Protein AF-A0A537SLR0-F1 (afdb_monomer_lite)

Foldseek 3Di:
DCVDPVVVVVQQVPQDDPPDGNVVVVVVVVVVCCCCPDPNNVVVVVCVCQVVHHPVVVVVVCVVPPPVVVVVVVVVVVVVVDDPDD

Radius of gyration: 27.81 Å; chains: 1; bounding box: 44×18×85 Å

pLDDT: mean 92.37, std 6.79, range [53.84, 98.0]

Secondary structure (DSSP, 8-state):
-TTSHHHHHHHHHHH-BTTB-HHHHHHHHHHHHHHHTSHHHHHHHHHHHHTT--HHHHHHHHHHTS-HHHHHHHHHHHHTT-----

Sequence (86 aa):
MLDDPELRELFETFWTAGDFAAADRMKLFKLAWDLVGSDHASRATSCEKFFVGPGFAVRNYNFVNAPWDELHAAVEGFMATYGTGE

Structure (mmCIF, N/CA/C/O backbone):
data_AF-A0A537SLR0-F1
#
_entry.id   AF-A0A537SLR0-F1
#
loop_
_atom_site.group_PDB
_atom_site.id
_atom_site.type_symbol
_atom_site.label_atom_id
_atom_site.label_alt_id
_atom_site.label_comp_id
_atom_site.label_asym_id
_atom_site.label_entity_id
_atom_site.label_seq_id
_atom_site.pdbx_PDB_ins_code
_atom_site.Cartn_x
_atom_site.Cartn_y
_atom_site.Cartn_z
_atom_site.occupancy
_atom_site.B_iso_or_equiv
_atom_site.auth_seq_id
_atom_site.auth_comp_id
_atom_site.auth_asym_id
_atom_site.auth_atom_id
_atom_site.pdbx_PDB_model_num
ATOM 1 N N . MET A 1 1 ? 13.390 5.629 -28.915 1.00 76.56 1 MET A N 1
ATOM 2 C CA . MET A 1 1 ? 14.539 5.243 -28.065 1.00 76.56 1 MET A CA 1
ATOM 3 C C . MET A 1 1 ? 15.089 3.909 -28.514 1.00 76.56 1 MET A C 1
ATOM 5 O O . MET A 1 1 ? 16.172 3.906 -29.062 1.00 76.56 1 MET A O 1
ATOM 9 N N . LEU A 1 2 ? 14.350 2.805 -28.361 1.00 83.06 2 LEU A N 1
ATOM 10 C CA . LEU A 1 2 ? 14.827 1.527 -28.883 1.00 83.06 2 LEU A CA 1
ATOM 11 C C . LEU A 1 2 ? 14.817 1.491 -30.410 1.00 83.06 2 LEU A C 1
ATOM 13 O O . LEU A 1 2 ? 15.684 0.847 -30.958 1.00 83.06 2 LEU A O 1
ATOM 17 N N . ASP A 1 3 ? 13.918 2.177 -31.113 1.00 91.50 3 ASP A N 1
ATOM 18 C CA . ASP A 1 3 ? 13.882 2.158 -32.591 1.00 91.50 3 ASP A CA 1
ATOM 19 C C . ASP A 1 3 ? 14.980 2.997 -33.268 1.00 91.50 3 ASP A C 1
ATOM 21 O O . ASP A 1 3 ? 15.200 2.869 -34.469 1.00 91.50 3 ASP A O 1
ATOM 25 N N . ASP A 1 4 ? 15.679 3.830 -32.495 1.00 95.69 4 ASP A N 1
ATOM 26 C CA . ASP A 1 4 ? 16.799 4.651 -32.954 1.00 95.69 4 ASP A CA 1
ATOM 27 C C . ASP A 1 4 ? 18.115 3.898 -32.673 1.00 95.69 4 ASP A C 1
ATOM 29 O O . ASP A 1 4 ? 18.370 3.568 -31.509 1.00 95.69 4 ASP A O 1
ATOM 33 N N . PRO A 1 5 ? 18.937 3.591 -33.696 1.00 93.56 5 PRO A N 1
ATOM 34 C CA . PRO A 1 5 ? 20.164 2.817 -33.523 1.00 93.56 5 PRO A CA 1
ATOM 35 C C . PRO A 1 5 ? 21.168 3.443 -32.548 1.00 93.56 5 PRO A C 1
ATOM 37 O O . PRO A 1 5 ? 21.739 2.716 -31.736 1.00 93.56 5 PRO A O 1
ATOM 40 N N . GLU A 1 6 ? 21.356 4.766 -32.589 1.00 94.44 6 GLU A N 1
ATOM 41 C CA . GLU A 1 6 ? 22.345 5.458 -31.752 1.00 94.44 6 GLU A CA 1
ATOM 42 C C . GLU A 1 6 ? 21.891 5.475 -30.288 1.00 94.44 6 GLU A C 1
ATOM 44 O O . GLU A 1 6 ? 22.652 5.163 -29.369 1.00 94.44 6 GLU A O 1
ATOM 49 N N . LEU A 1 7 ? 20.606 5.760 -30.054 1.00 93.88 7 LEU A N 1
ATOM 50 C CA . LEU A 1 7 ? 20.038 5.734 -28.705 1.00 93.88 7 LEU A CA 1
ATOM 51 C C . LEU A 1 7 ? 19.961 4.317 -28.130 1.00 93.88 7 LEU A C 1
ATOM 53 O O . LEU A 1 7 ? 20.086 4.151 -26.915 1.00 93.88 7 LEU A O 1
ATOM 57 N N . ARG A 1 8 ? 19.757 3.297 -28.972 1.00 92.81 8 ARG A N 1
ATOM 58 C CA . ARG A 1 8 ? 19.757 1.892 -28.549 1.00 92.81 8 ARG A CA 1
ATOM 59 C C . ARG A 1 8 ? 21.132 1.472 -28.037 1.00 92.81 8 ARG A C 1
ATOM 61 O O . ARG A 1 8 ? 21.201 0.846 -26.984 1.00 92.81 8 ARG A O 1
ATOM 68 N N . GLU A 1 9 ? 22.206 1.827 -28.737 1.00 92.94 9 GLU A N 1
ATOM 69 C CA . GLU A 1 9 ? 23.573 1.498 -28.313 1.00 92.94 9 GLU A CA 1
ATOM 70 C C . GLU A 1 9 ? 23.932 2.170 -26.979 1.00 92.94 9 GLU A C 1
ATOM 72 O O . GLU A 1 9 ? 24.411 1.511 -26.051 1.00 92.94 9 GLU A O 1
ATOM 77 N N . LEU A 1 10 ? 23.621 3.464 -26.847 1.00 94.00 10 LEU A N 1
ATOM 78 C CA . LEU A 1 10 ? 23.780 4.207 -25.593 1.00 94.00 10 LEU A CA 1
ATOM 79 C C . LEU A 1 10 ? 22.993 3.555 -24.450 1.00 94.00 10 LEU A C 1
ATOM 81 O O . LEU A 1 10 ? 23.500 3.403 -23.338 1.00 94.00 10 LEU A O 1
ATOM 85 N N . PHE A 1 11 ? 21.755 3.147 -24.719 1.00 93.25 11 PHE A N 1
ATOM 86 C CA . PHE A 1 11 ? 20.897 2.505 -23.735 1.00 93.25 11 PHE A CA 1
ATOM 87 C C . PHE A 1 11 ? 21.439 1.151 -23.270 1.00 93.25 11 PHE A C 1
ATOM 89 O O . PHE A 1 11 ? 21.550 0.932 -22.066 1.00 93.25 11 PHE A O 1
ATOM 96 N N . GLU A 1 12 ? 21.818 0.264 -24.189 1.00 91.50 12 GLU A N 1
ATOM 97 C CA . GLU A 1 12 ? 22.401 -1.035 -23.830 1.00 91.50 12 GLU A CA 1
ATOM 98 C C . GLU A 1 12 ? 23.711 -0.865 -23.042 1.00 91.50 12 GLU A C 1
ATOM 100 O O . GLU A 1 12 ? 23.959 -1.576 -22.068 1.00 91.50 12 GLU A O 1
ATOM 105 N N . THR A 1 13 ? 24.518 0.140 -23.388 1.00 91.44 13 THR A N 1
ATOM 106 C CA . THR A 1 13 ? 25.796 0.400 -22.711 1.00 91.44 13 THR A CA 1
ATOM 107 C C . THR A 1 13 ? 25.607 0.906 -21.281 1.00 91.44 13 THR A C 1
ATOM 109 O O . THR A 1 13 ? 26.265 0.423 -20.363 1.00 91.44 13 THR A O 1
ATOM 112 N N . PHE A 1 14 ? 24.719 1.880 -21.065 1.00 92.62 14 PHE A N 1
ATOM 113 C CA . PHE A 1 14 ? 24.616 2.577 -19.776 1.00 92.62 14 PHE A CA 1
ATOM 114 C C . PHE A 1 14 ? 23.509 2.058 -18.855 1.00 92.62 14 PHE A C 1
ATOM 116 O O . PHE A 1 14 ? 23.518 2.358 -17.660 1.00 92.62 14 PHE A O 1
ATOM 123 N N . TRP A 1 15 ? 22.544 1.300 -19.379 1.00 91.00 15 TRP A N 1
ATOM 124 C CA . TRP A 1 15 ? 21.393 0.819 -18.612 1.00 91.00 15 TRP A CA 1
ATOM 125 C C . TRP A 1 15 ? 21.464 -0.671 -18.249 1.00 91.00 15 TRP A C 1
ATOM 127 O O . TRP A 1 15 ? 20.614 -1.162 -17.503 1.00 91.00 15 TRP A O 1
ATOM 137 N N . THR A 1 16 ? 22.486 -1.404 -18.688 1.00 88.19 16 THR A N 1
ATOM 138 C CA . THR A 1 16 ? 22.770 -2.762 -18.193 1.00 88.19 16 THR A CA 1
ATOM 139 C C . THR A 1 16 ? 23.060 -2.767 -16.686 1.00 88.19 16 THR A C 1
ATOM 141 O O . THR A 1 16 ? 23.428 -1.752 -16.088 1.00 88.19 16 THR A O 1
ATOM 144 N N . ALA A 1 1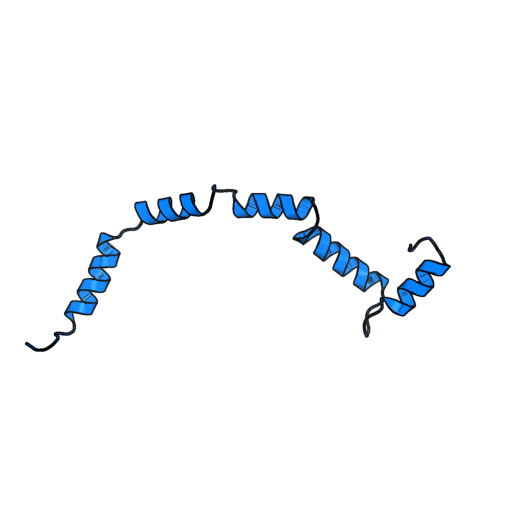7 ? 22.827 -3.903 -16.026 1.00 83.50 17 ALA A N 1
ATOM 145 C CA . ALA A 1 17 ? 23.156 -4.080 -14.611 1.00 83.50 17 ALA A CA 1
ATOM 146 C C . ALA A 1 17 ? 23.611 -5.515 -14.342 1.00 83.50 17 ALA A C 1
ATOM 148 O O . ALA A 1 17 ? 22.788 -6.430 -14.316 1.00 83.50 17 ALA A O 1
ATOM 149 N N . GLY A 1 18 ? 24.914 -5.694 -14.105 1.00 84.50 18 GLY A N 1
ATOM 150 C CA . GLY A 1 18 ? 25.505 -7.016 -13.895 1.00 84.50 18 GLY A CA 1
ATOM 151 C C . GLY A 1 18 ? 25.212 -7.938 -15.077 1.00 84.50 18 GLY A C 1
ATOM 152 O O . GLY A 1 18 ? 25.458 -7.568 -16.221 1.00 84.50 18 GLY A O 1
ATOM 153 N N . ASP A 1 19 ? 24.626 -9.098 -14.788 1.00 85.94 19 ASP A N 1
ATOM 154 C CA . ASP A 1 19 ? 24.316 -10.128 -15.787 1.00 85.94 19 ASP A CA 1
ATOM 155 C C . ASP A 1 19 ? 23.025 -9.859 -16.589 1.00 85.94 19 ASP A C 1
ATOM 157 O O . ASP A 1 19 ? 22.671 -10.639 -17.473 1.00 85.94 19 ASP A O 1
ATOM 161 N N . PHE A 1 20 ? 22.291 -8.778 -16.298 1.00 87.06 20 PHE A N 1
ATOM 162 C CA . PHE A 1 20 ? 21.031 -8.466 -16.976 1.00 87.06 20 PHE A CA 1
ATOM 163 C C . PHE A 1 20 ? 21.227 -7.512 -18.159 1.00 87.06 20 PHE A C 1
ATOM 165 O O . PHE A 1 20 ? 21.741 -6.398 -18.001 1.00 87.06 20 PHE A O 1
ATOM 172 N N . ALA A 1 21 ? 20.706 -7.914 -19.324 1.00 90.00 21 ALA A N 1
ATOM 173 C CA . ALA A 1 21 ? 20.567 -7.047 -20.493 1.00 90.00 21 ALA A CA 1
ATOM 174 C C . ALA A 1 21 ? 19.715 -5.806 -20.162 1.00 90.00 21 ALA A C 1
ATOM 176 O O . ALA A 1 21 ? 18.742 -5.893 -19.399 1.00 90.00 21 ALA A O 1
ATOM 177 N N . ALA A 1 22 ? 20.039 -4.648 -20.752 1.00 92.12 22 ALA A N 1
ATOM 178 C CA . ALA A 1 22 ? 19.341 -3.397 -20.449 1.00 92.12 22 ALA A CA 1
ATOM 179 C C . ALA A 1 22 ? 17.846 -3.485 -20.777 1.00 92.12 22 ALA A C 1
ATOM 181 O O . ALA A 1 22 ? 17.009 -2.994 -20.014 1.00 92.12 22 ALA A O 1
ATOM 182 N N . ALA A 1 23 ? 17.506 -4.151 -21.883 1.00 90.69 23 ALA A N 1
ATOM 183 C CA . ALA A 1 23 ? 16.127 -4.363 -22.301 1.00 90.69 23 ALA A CA 1
ATOM 184 C C . ALA A 1 23 ? 15.307 -5.146 -21.261 1.00 90.69 23 ALA A C 1
ATOM 186 O O . ALA A 1 23 ? 14.182 -4.756 -20.943 1.00 90.69 23 ALA A O 1
ATOM 187 N N . ASP A 1 24 ? 15.857 -6.220 -20.692 1.00 92.31 24 ASP A N 1
ATOM 188 C CA . ASP A 1 24 ? 15.141 -7.035 -19.704 1.00 92.31 24 ASP A CA 1
ATOM 189 C C . ASP A 1 24 ? 15.019 -6.316 -18.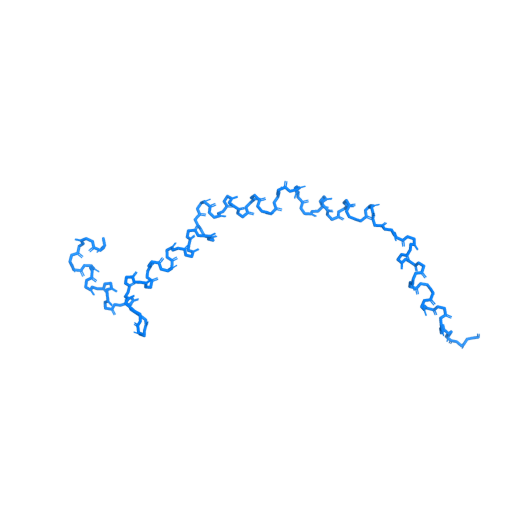363 1.00 92.31 24 ASP A C 1
ATOM 191 O O . ASP A 1 24 ? 13.948 -6.325 -17.747 1.00 92.31 24 ASP A O 1
ATOM 195 N N . ARG A 1 25 ? 16.060 -5.572 -17.970 1.00 92.69 25 ARG A N 1
ATOM 196 C CA . ARG A 1 25 ? 15.984 -4.650 -16.835 1.00 92.69 25 ARG A CA 1
ATOM 197 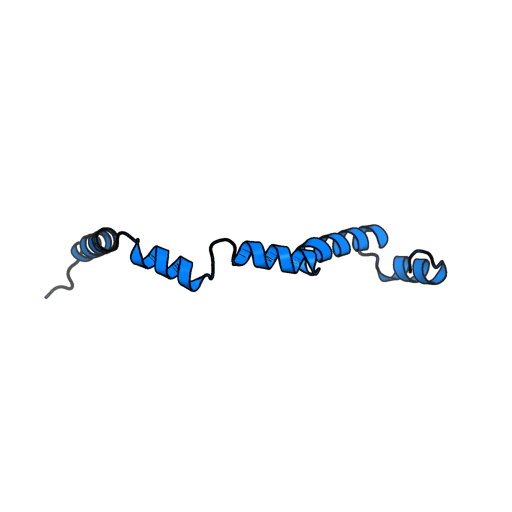C C . ARG A 1 25 ? 14.861 -3.631 -17.040 1.00 92.69 25 ARG A C 1
ATOM 199 O O . ARG A 1 25 ? 14.025 -3.449 -16.160 1.00 92.69 25 ARG A O 1
ATOM 206 N N . MET A 1 26 ? 14.793 -2.980 -18.198 1.00 93.69 26 MET A N 1
ATOM 207 C CA . MET A 1 26 ? 13.752 -1.991 -18.488 1.00 93.69 26 MET A CA 1
ATOM 208 C C . MET A 1 26 ? 12.349 -2.592 -18.491 1.00 93.69 26 MET A C 1
ATOM 210 O O . MET A 1 26 ? 11.450 -1.970 -17.929 1.00 93.69 26 MET A O 1
ATOM 214 N N . LYS A 1 27 ? 12.146 -3.790 -19.053 1.00 93.50 27 LYS A N 1
ATOM 215 C CA . LYS A 1 27 ? 10.849 -4.485 -18.978 1.00 93.50 27 LYS A CA 1
ATOM 216 C C . LYS A 1 27 ? 10.408 -4.681 -17.527 1.00 93.50 27 LYS A C 1
ATOM 218 O O . LYS A 1 27 ? 9.260 -4.385 -17.203 1.00 93.50 27 LYS A O 1
ATOM 223 N N . LEU A 1 28 ? 11.318 -5.117 -16.652 1.00 94.12 28 LEU A N 1
ATOM 224 C CA . LEU A 1 28 ? 11.025 -5.309 -15.231 1.00 94.12 28 LEU A CA 1
ATOM 225 C C . LEU A 1 28 ? 10.637 -3.994 -14.545 1.00 94.12 28 LEU A C 1
ATOM 227 O O . LEU A 1 28 ? 9.606 -3.929 -13.878 1.00 94.12 28 LEU A O 1
ATOM 231 N N . PHE A 1 29 ? 11.426 -2.932 -14.729 1.00 94.50 29 PHE A N 1
ATOM 232 C CA . PHE A 1 29 ? 11.124 -1.631 -14.123 1.00 94.50 29 PHE A CA 1
ATOM 233 C C . PHE A 1 29 ? 9.836 -1.018 -14.675 1.00 94.50 29 PHE A C 1
ATOM 235 O O . PHE A 1 29 ? 9.076 -0.418 -13.918 1.00 94.50 29 PHE A O 1
ATOM 242 N N . LYS A 1 30 ? 9.551 -1.203 -15.968 1.00 94.88 30 LYS A N 1
ATOM 243 C CA . LYS A 1 30 ? 8.300 -0.754 -16.584 1.00 94.88 30 LYS A CA 1
ATOM 244 C C . LYS A 1 30 ? 7.099 -1.489 -15.990 1.00 94.88 30 LYS A C 1
ATOM 246 O O . LYS A 1 30 ? 6.123 -0.834 -15.644 1.00 94.88 30 LYS A O 1
ATOM 251 N N . LEU A 1 31 ? 7.192 -2.809 -15.810 1.00 95.50 31 LEU A N 1
ATOM 252 C CA . LEU A 1 31 ? 6.151 -3.604 -15.155 1.00 95.50 31 LEU A CA 1
ATOM 253 C C . LEU A 1 31 ? 5.926 -3.154 -13.707 1.00 95.50 31 LEU A C 1
ATOM 255 O O . LEU A 1 31 ? 4.787 -2.939 -13.301 1.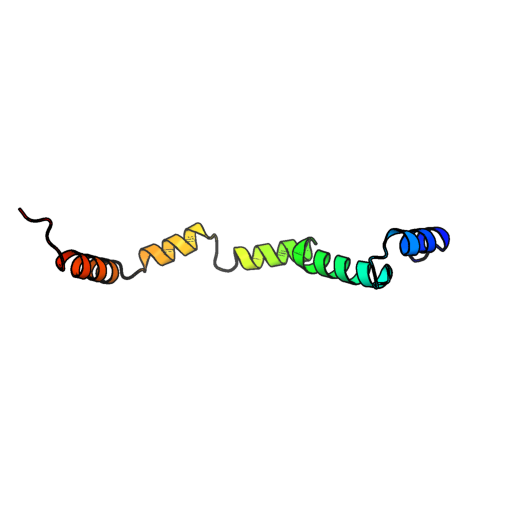00 95.50 31 LEU A O 1
ATOM 259 N N . ALA A 1 32 ? 7.005 -2.978 -12.940 1.00 96.50 32 ALA A N 1
ATOM 260 C CA . ALA A 1 32 ? 6.915 -2.490 -11.569 1.00 96.50 32 ALA A CA 1
ATOM 261 C C . ALA A 1 32 ? 6.240 -1.111 -11.520 1.00 96.50 32 ALA A C 1
ATOM 263 O O . ALA A 1 32 ? 5.325 -0.903 -10.727 1.00 96.50 32 ALA A O 1
ATOM 264 N N . TRP A 1 33 ? 6.629 -0.194 -12.410 1.00 96.38 33 TRP A N 1
ATOM 265 C CA . TRP A 1 33 ? 6.005 1.122 -12.519 1.00 96.38 33 TRP A CA 1
ATOM 266 C C . TRP A 1 33 ? 4.522 1.038 -12.881 1.00 96.38 33 TRP A C 1
ATOM 268 O O . TRP A 1 33 ? 3.701 1.728 -12.279 1.00 96.38 33 TRP A O 1
ATOM 278 N N . ASP A 1 34 ? 4.157 0.165 -13.815 1.00 95.94 34 ASP A N 1
ATOM 279 C CA . ASP A 1 34 ? 2.763 -0.006 -14.212 1.00 95.94 34 ASP A CA 1
ATOM 280 C C . ASP A 1 34 ? 1.906 -0.577 -13.069 1.00 95.94 34 ASP A C 1
ATOM 282 O O . ASP A 1 34 ? 0.726 -0.236 -12.993 1.00 95.94 34 ASP A O 1
ATOM 286 N N . LEU A 1 35 ? 2.506 -1.328 -12.135 1.00 93.38 35 LEU A N 1
ATOM 287 C CA . LEU A 1 35 ? 1.851 -1.853 -10.933 1.00 93.38 35 LEU A CA 1
ATOM 288 C C . LEU A 1 35 ? 1.724 -0.837 -9.786 1.00 93.38 35 LEU A C 1
ATOM 290 O O . LEU A 1 35 ? 0.733 -0.900 -9.063 1.00 93.38 35 LEU A O 1
ATOM 294 N N . VAL A 1 36 ? 2.691 0.074 -9.593 1.00 94.06 36 VAL A N 1
ATOM 295 C CA . VAL A 1 36 ? 2.720 0.951 -8.394 1.00 94.06 36 VAL A CA 1
ATOM 296 C C . VAL A 1 36 ? 2.655 2.455 -8.662 1.00 94.06 36 VAL A C 1
ATOM 298 O O . VAL A 1 36 ? 2.203 3.200 -7.797 1.00 94.06 36 VAL A O 1
ATOM 301 N N . GLY A 1 37 ? 3.120 2.921 -9.821 1.00 90.38 37 GLY A N 1
ATOM 302 C CA . GLY A 1 37 ? 3.339 4.348 -10.096 1.00 90.38 37 GLY A CA 1
ATOM 303 C C . GLY A 1 37 ? 2.530 4.919 -11.258 1.00 90.38 37 GLY A C 1
ATOM 304 O O . GLY A 1 37 ? 2.412 6.135 -11.379 1.00 90.38 37 GLY A O 1
ATOM 305 N N . SER A 1 38 ? 1.962 4.069 -12.111 1.00 94.56 38 SER A N 1
ATOM 306 C CA . SER A 1 38 ? 1.105 4.508 -13.213 1.00 94.56 38 SER A CA 1
ATOM 307 C C . SER A 1 38 ? -0.247 5.048 -12.729 1.00 94.56 38 SER A C 1
ATOM 309 O O . SER A 1 38 ? -0.699 4.761 -11.619 1.00 94.56 38 SER A O 1
ATOM 311 N N . ASP A 1 39 ? -0.964 5.760 -13.599 1.00 93.50 39 ASP A N 1
ATOM 312 C CA . ASP A 1 39 ? -2.349 6.171 -13.323 1.00 93.50 39 ASP A CA 1
ATOM 313 C C . ASP A 1 39 ? -3.257 4.967 -13.026 1.00 93.50 39 ASP A C 1
ATOM 315 O O . ASP A 1 39 ? -4.154 5.032 -12.181 1.00 93.50 39 ASP A O 1
ATOM 319 N N . HIS A 1 40 ? -2.992 3.832 -13.682 1.00 91.25 40 HIS A N 1
ATOM 320 C CA . HIS A 1 40 ? -3.704 2.583 -13.432 1.00 91.25 40 HIS A CA 1
ATOM 321 C C . HIS A 1 40 ? -3.436 2.056 -12.016 1.00 91.25 40 HIS A C 1
ATOM 323 O O . HIS A 1 40 ? -4.378 1.709 -11.300 1.00 91.25 40 HIS A O 1
ATOM 329 N N . ALA A 1 41 ? -2.171 2.056 -11.596 1.00 94.50 41 ALA A N 1
ATOM 330 C CA . ALA A 1 41 ? -1.752 1.676 -10.252 1.00 94.50 41 ALA A CA 1
ATOM 331 C C . ALA A 1 41 ? -2.330 2.596 -9.172 1.00 94.50 41 ALA A C 1
ATOM 333 O O . ALA A 1 41 ? -2.808 2.131 -8.137 1.00 94.50 41 ALA A O 1
ATOM 334 N N . SER A 1 42 ? -2.337 3.906 -9.423 1.00 92.50 42 SER A N 1
ATOM 335 C CA . SER A 1 42 ? -2.906 4.907 -8.519 1.00 92.50 42 SER A CA 1
ATOM 336 C C . SER A 1 42 ? -4.409 4.688 -8.311 1.00 92.50 42 SER A C 1
ATOM 338 O O . SER A 1 42 ? -4.906 4.704 -7.176 1.00 92.50 42 SER A O 1
ATOM 340 N N . ARG A 1 43 ? -5.141 4.377 -9.393 1.00 92.44 43 ARG A N 1
ATOM 341 C CA . ARG A 1 43 ? -6.557 3.996 -9.316 1.00 92.44 43 ARG A CA 1
ATOM 342 C C . ARG A 1 43 ? -6.748 2.707 -8.517 1.00 92.44 43 ARG A C 1
ATOM 344 O O . ARG A 1 43 ? -7.598 2.680 -7.632 1.00 92.44 43 ARG A O 1
ATOM 351 N N . ALA A 1 44 ? -5.967 1.663 -8.804 1.00 94.12 44 ALA A N 1
ATOM 352 C CA . ALA A 1 44 ? -6.037 0.390 -8.084 1.00 94.12 44 ALA A CA 1
ATOM 353 C C . ALA A 1 44 ? -5.758 0.573 -6.581 1.00 94.12 44 ALA A C 1
ATOM 355 O O . ALA A 1 44 ? -6.551 0.136 -5.752 1.00 94.12 44 ALA A O 1
ATOM 356 N N . THR A 1 45 ? -4.722 1.339 -6.233 1.00 94.19 45 THR A N 1
ATOM 357 C CA . THR A 1 45 ? -4.367 1.682 -4.847 1.00 94.19 45 THR A CA 1
ATOM 358 C C . THR A 1 45 ? -5.498 2.427 -4.140 1.00 94.19 45 THR A C 1
ATOM 360 O O . THR A 1 45 ? -5.789 2.171 -2.973 1.00 94.19 45 THR A O 1
ATOM 363 N N . SER A 1 46 ? -6.153 3.365 -4.830 1.00 91.75 46 SER A N 1
ATOM 364 C CA . SER A 1 46 ? -7.290 4.104 -4.271 1.00 91.75 46 SER A CA 1
ATOM 365 C C . SER A 1 46 ? -8.484 3.186 -4.016 1.00 91.75 46 SER A C 1
ATOM 367 O O . SER A 1 46 ? -9.112 3.284 -2.962 1.00 91.75 46 SER A O 1
ATOM 369 N N . CYS A 1 47 ? -8.765 2.260 -4.940 1.00 93.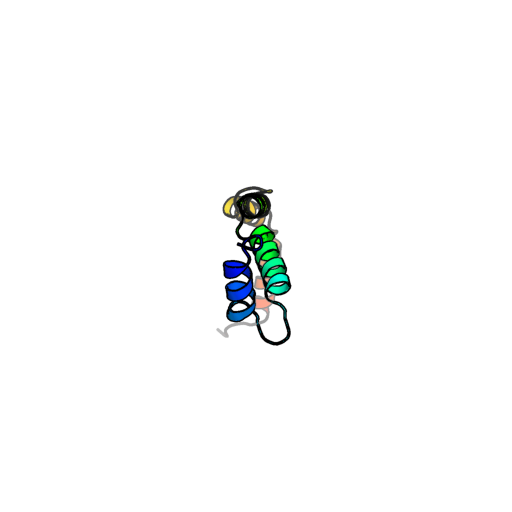44 47 CYS A N 1
ATOM 370 C CA . CYS A 1 47 ? -9.770 1.224 -4.732 1.00 93.44 47 CYS A CA 1
ATOM 371 C C . CYS A 1 47 ? -9.420 0.367 -3.511 1.00 93.44 47 CYS A C 1
ATOM 373 O O . CYS A 1 47 ? -10.245 0.262 -2.617 1.00 93.44 47 CYS A O 1
ATOM 375 N N . GLU A 1 48 ? -8.203 -0.170 -3.413 1.00 92.94 48 GLU A N 1
ATOM 376 C CA . GLU A 1 48 ? -7.781 -0.997 -2.272 1.00 92.94 48 GLU A CA 1
ATOM 377 C C . GLU A 1 48 ? -7.877 -0.258 -0.932 1.00 92.94 48 GLU A C 1
ATOM 379 O O . GLU A 1 48 ? -8.362 -0.813 0.053 1.00 92.94 48 GLU A O 1
ATOM 384 N N . LYS A 1 49 ? -7.465 1.014 -0.884 1.00 92.31 49 LYS A N 1
ATOM 385 C CA . LYS A 1 49 ? -7.486 1.808 0.355 1.00 92.31 49 LYS A CA 1
ATOM 386 C C . LYS A 1 49 ? -8.887 2.146 0.841 1.00 92.31 49 LYS A C 1
ATOM 388 O O . LYS A 1 49 ? -9.084 2.274 2.048 1.00 92.31 49 LYS A O 1
ATOM 393 N N . PHE A 1 50 ? -9.826 2.352 -0.077 1.00 92.62 50 PHE A N 1
ATOM 394 C CA . PHE A 1 50 ? -11.123 2.947 0.243 1.00 92.62 50 PHE A CA 1
ATOM 395 C C . PHE A 1 50 ? -12.314 2.087 -0.172 1.00 92.62 50 PHE A C 1
ATOM 397 O O . PHE A 1 50 ? -13.443 2.567 -0.112 1.00 92.62 50 PHE A O 1
ATOM 404 N N . PHE A 1 51 ? -12.099 0.821 -0.545 1.00 92.25 51 PHE A N 1
ATOM 405 C CA . PHE A 1 51 ? -13.165 -0.071 -1.011 1.00 92.25 51 PHE A CA 1
ATOM 406 C C . PHE A 1 51 ? -14.326 -0.178 -0.014 1.00 92.25 51 PHE A C 1
ATOM 408 O O . PHE A 1 51 ? -15.489 -0.100 -0.394 1.00 92.25 51 PHE A O 1
ATOM 415 N N . VAL A 1 52 ? -13.998 -0.308 1.273 1.00 92.81 52 VAL A N 1
ATOM 416 C CA . VAL A 1 52 ? -14.968 -0.413 2.381 1.00 92.81 52 VAL A CA 1
ATOM 417 C C . VAL A 1 52 ? -15.253 0.963 3.015 1.00 92.81 52 VAL A C 1
ATOM 419 O O . VAL A 1 52 ? -16.026 1.085 3.959 1.00 92.81 52 VAL A O 1
ATOM 422 N N . GLY A 1 53 ? -14.649 2.029 2.484 1.00 93.44 53 GLY A N 1
ATOM 423 C CA . GLY A 1 53 ? -14.754 3.395 2.988 1.00 93.44 53 GLY A CA 1
ATOM 424 C C . GLY A 1 53 ? -13.465 3.915 3.635 1.00 93.44 53 GLY A C 1
ATOM 425 O O . GLY A 1 53 ? -12.427 3.249 3.626 1.00 93.44 53 GLY A O 1
ATOM 426 N N . PRO A 1 54 ? -13.496 5.143 4.179 1.00 95.44 54 PRO A N 1
ATOM 427 C CA . PRO A 1 54 ? -12.322 5.760 4.776 1.00 95.44 54 PRO A CA 1
ATOM 428 C C . PRO A 1 54 ? -11.895 5.037 6.059 1.00 95.44 54 PRO A C 1
ATOM 430 O O . PRO A 1 54 ? -12.722 4.666 6.893 1.00 95.44 54 PRO A O 1
ATOM 433 N N . GLY A 1 55 ? -10.581 4.898 6.263 1.00 94.94 55 GLY A N 1
ATOM 434 C CA . GLY A 1 55 ? -10.025 4.102 7.363 1.00 94.94 55 GLY A CA 1
ATOM 435 C C . GLY A 1 55 ? -10.469 4.532 8.766 1.00 94.94 55 GLY A C 1
ATOM 436 O O . GLY A 1 55 ? -10.599 3.683 9.644 1.00 94.94 55 GLY A O 1
ATOM 437 N N . PHE A 1 56 ? -10.756 5.819 8.994 1.00 95.50 56 PHE A N 1
ATOM 438 C CA . PHE A 1 56 ? -11.281 6.279 10.287 1.00 95.50 56 PHE A CA 1
ATOM 439 C C . PHE A 1 56 ? -12.697 5.751 10.561 1.00 95.50 56 PHE A C 1
ATOM 441 O O . PHE A 1 56 ? -12.998 5.391 11.695 1.00 95.50 56 PHE A O 1
ATOM 448 N N . ALA A 1 57 ? -13.546 5.646 9.533 1.00 96.62 57 ALA A N 1
ATOM 449 C CA . ALA A 1 57 ? -14.906 5.139 9.677 1.00 96.62 57 ALA A CA 1
ATOM 450 C C . ALA A 1 57 ? -14.895 3.630 9.942 1.00 96.62 57 ALA A C 1
ATOM 452 O O . ALA A 1 57 ? -15.574 3.169 10.855 1.00 96.62 57 ALA A O 1
ATOM 453 N N . VAL A 1 58 ? -14.057 2.879 9.218 1.00 96.38 58 VAL A N 1
ATOM 454 C CA . VAL A 1 58 ? -13.881 1.432 9.430 1.00 96.38 58 VAL A CA 1
ATOM 455 C C . VAL A 1 58 ? -13.334 1.142 10.833 1.00 96.38 58 VAL A C 1
ATOM 457 O O . VAL A 1 58 ? -13.837 0.265 11.529 1.00 96.38 58 VAL A O 1
ATOM 460 N N . ARG A 1 59 ? -12.344 1.913 11.303 1.00 96.38 59 ARG A N 1
ATOM 461 C CA . ARG A 1 59 ? -11.814 1.772 12.671 1.00 96.38 59 ARG A CA 1
ATOM 462 C C . ARG A 1 59 ? -12.855 2.101 13.734 1.00 96.38 59 ARG A C 1
ATOM 464 O O . ARG A 1 59 ? -12.947 1.373 14.715 1.00 96.38 59 ARG A O 1
ATOM 471 N N . ASN A 1 60 ? -13.642 3.158 13.538 1.00 97.50 60 ASN A N 1
ATOM 472 C CA . ASN A 1 60 ? -14.723 3.495 14.459 1.00 97.50 60 ASN A CA 1
ATOM 473 C C . ASN A 1 60 ? -15.804 2.409 14.479 1.00 97.50 60 ASN A C 1
ATOM 475 O O . ASN A 1 60 ? -16.285 2.052 15.545 1.00 97.50 60 ASN A O 1
ATOM 479 N N . TYR A 1 61 ? -16.150 1.841 13.321 1.00 97.12 61 TYR A N 1
ATOM 480 C CA . TYR A 1 61 ? -17.069 0.709 13.247 1.00 97.12 61 TYR A CA 1
ATOM 481 C C . TYR A 1 61 ? -16.550 -0.483 14.063 1.00 97.12 61 TYR A C 1
ATOM 483 O O . TYR A 1 61 ? -17.293 -1.031 14.873 1.00 97.12 61 TYR A O 1
ATOM 491 N N . ASN A 1 62 ? -15.268 -0.832 13.923 1.00 96.44 62 ASN A N 1
ATOM 492 C CA . ASN A 1 62 ? -14.654 -1.890 14.728 1.00 96.44 62 ASN A CA 1
ATOM 493 C C . ASN A 1 62 ? -14.659 -1.552 16.222 1.00 96.44 62 ASN A C 1
ATOM 495 O O . ASN A 1 62 ? -14.926 -2.428 17.031 1.00 96.44 62 ASN A O 1
ATOM 499 N N . PHE A 1 63 ? -14.390 -0.296 16.586 1.00 97.12 63 PHE A N 1
ATOM 500 C CA . PHE A 1 63 ? -14.441 0.158 17.974 1.00 97.12 63 PHE A CA 1
ATOM 501 C C . PHE A 1 63 ? -15.852 0.012 18.553 1.00 97.12 63 PHE A C 1
ATOM 503 O O . PHE A 1 63 ? -16.013 -0.575 19.610 1.00 97.12 63 PHE A O 1
ATOM 510 N N . VAL A 1 64 ? -16.886 0.486 17.858 1.00 97.56 64 VAL A N 1
ATOM 511 C CA . VAL A 1 64 ? -18.275 0.423 18.347 1.00 97.56 64 VAL A CA 1
ATOM 512 C C . VAL A 1 64 ? -18.770 -1.018 18.504 1.00 97.56 64 VAL A C 1
ATOM 514 O O . VAL A 1 64 ? -19.557 -1.289 19.403 1.00 97.56 64 VAL A O 1
ATOM 517 N N . ASN A 1 65 ? -18.313 -1.936 17.650 1.00 97.44 65 ASN A N 1
ATOM 518 C CA . ASN A 1 65 ? -18.750 -3.335 17.662 1.00 97.44 65 ASN A CA 1
ATOM 519 C C . ASN A 1 65 ? -17.780 -4.281 18.390 1.00 97.44 65 ASN A C 1
ATOM 521 O O . ASN A 1 65 ? -18.000 -5.491 18.385 1.00 97.44 65 ASN A O 1
ATOM 525 N N . ALA A 1 66 ? -16.698 -3.771 18.982 1.00 97.81 66 ALA A N 1
ATOM 526 C CA . ALA A 1 66 ? -15.795 -4.607 19.760 1.00 97.81 66 ALA A CA 1
ATOM 527 C C . ALA A 1 66 ? -16.477 -5.042 21.072 1.00 97.81 66 ALA A C 1
ATOM 529 O O . ALA A 1 66 ? -17.155 -4.224 21.702 1.00 97.81 66 ALA A O 1
ATOM 530 N N . PRO A 1 67 ? -16.289 -6.298 21.517 1.00 97.50 67 PRO A N 1
ATOM 531 C CA . PRO A 1 67 ? -16.830 -6.792 22.782 1.00 97.50 67 PRO A CA 1
ATOM 532 C C . PRO A 1 67 ? -16.001 -6.249 23.957 1.00 97.50 67 PRO A C 1
ATOM 534 O O . PRO A 1 67 ? -15.231 -6.971 24.589 1.00 97.50 67 PRO A O 1
ATOM 537 N N . TRP A 1 68 ? -16.111 -4.942 24.216 1.00 97.81 68 TRP A N 1
ATOM 538 C CA . TRP A 1 68 ? -15.297 -4.249 25.217 1.00 97.81 68 TRP A CA 1
ATOM 539 C C . TRP A 1 68 ? -15.444 -4.848 26.606 1.00 97.81 68 TRP A C 1
ATOM 541 O O . TRP A 1 68 ? -14.435 -5.016 27.280 1.00 97.81 68 TRP A O 1
ATOM 551 N N . ASP A 1 69 ? -16.656 -5.229 27.002 1.00 98.00 69 ASP A N 1
ATOM 552 C CA . ASP A 1 69 ? -16.911 -5.816 28.319 1.00 98.00 69 ASP A CA 1
ATOM 553 C C . ASP A 1 69 ? -16.097 -7.104 28.534 1.00 98.00 69 ASP A C 1
ATOM 555 O O . ASP A 1 69 ? -15.481 -7.280 29.583 1.00 98.00 69 ASP A O 1
ATOM 559 N N . GLU A 1 70 ? -16.007 -7.975 27.523 1.00 97.88 70 GLU A N 1
ATOM 560 C CA . GLU A 1 70 ? -15.208 -9.208 27.592 1.00 97.88 70 GLU A CA 1
ATOM 561 C C . GLU A 1 70 ? -13.702 -8.914 27.636 1.00 97.88 70 GLU A C 1
ATOM 563 O O . GLU A 1 70 ? -12.960 -9.521 28.413 1.00 97.88 70 GLU A O 1
ATOM 568 N N . LEU A 1 71 ? -13.244 -7.958 26.821 1.00 97.38 71 LEU A N 1
ATOM 569 C CA . LEU A 1 71 ? -11.841 -7.538 26.788 1.00 97.38 71 LEU A CA 1
ATOM 570 C C . LEU A 1 71 ? -11.415 -6.890 28.113 1.00 97.38 71 LEU A C 1
ATOM 572 O O . LEU A 1 71 ? -10.316 -7.154 28.601 1.00 97.38 71 LEU A O 1
ATOM 576 N N . HIS A 1 72 ? -12.284 -6.074 28.712 1.00 97.69 72 HIS A N 1
ATOM 577 C CA . HIS A 1 72 ? -12.065 -5.473 30.024 1.00 97.69 72 HIS A CA 1
ATOM 578 C C . HIS A 1 72 ? -12.044 -6.534 31.119 1.00 97.69 72 HIS A C 1
ATOM 580 O O . HIS A 1 72 ? -11.079 -6.576 31.880 1.00 97.69 72 HIS A O 1
ATOM 586 N N . ALA A 1 73 ? -13.016 -7.448 31.137 1.00 98.00 73 ALA A N 1
ATOM 587 C CA . ALA A 1 73 ? -13.073 -8.527 32.119 1.00 98.00 73 ALA A CA 1
ATOM 588 C C . ALA A 1 73 ? -11.812 -9.412 32.096 1.00 98.00 73 ALA A C 1
ATOM 590 O O . ALA A 1 73 ? -11.328 -9.828 33.148 1.00 98.00 73 ALA A O 1
ATOM 591 N N . ALA A 1 74 ? -11.234 -9.670 30.917 1.00 97.50 74 ALA A N 1
ATOM 592 C CA . ALA A 1 74 ? -9.981 -10.417 30.800 1.00 97.50 74 ALA A CA 1
ATOM 593 C C . ALA A 1 74 ? -8.797 -9.693 31.471 1.00 97.50 74 ALA A C 1
ATOM 595 O O . ALA A 1 74 ? -8.002 -10.318 32.178 1.00 97.50 74 ALA A O 1
ATOM 596 N N . VAL A 1 75 ? -8.684 -8.375 31.274 1.00 96.38 75 VAL A N 1
ATOM 597 C CA . VAL A 1 75 ? -7.629 -7.554 31.891 1.00 96.38 75 VAL A CA 1
ATOM 598 C C . VAL A 1 75 ? -7.849 -7.425 33.396 1.00 96.38 75 VAL A C 1
ATOM 600 O O . VAL A 1 75 ? -6.907 -7.600 34.166 1.00 96.38 75 VAL A O 1
ATOM 603 N N . GLU A 1 76 ? -9.081 -7.172 33.829 1.00 96.44 76 GLU A N 1
ATOM 604 C CA . GLU A 1 76 ? -9.447 -7.106 35.246 1.00 96.44 76 GLU A CA 1
ATOM 605 C C . GLU A 1 76 ? -9.154 -8.425 35.963 1.00 96.44 76 GLU A C 1
ATOM 607 O O . GLU A 1 76 ? -8.523 -8.424 37.020 1.00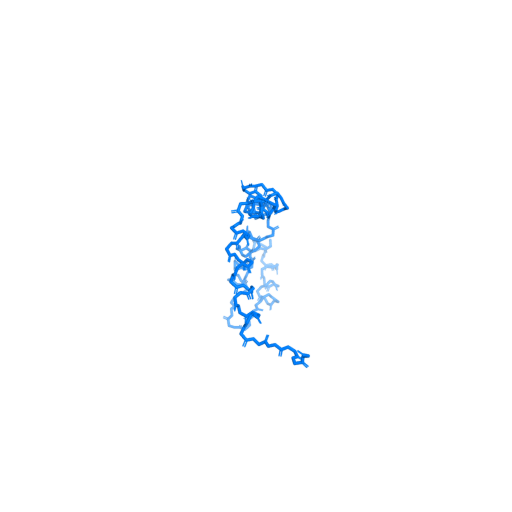 96.44 76 GLU A O 1
ATOM 612 N N . GLY A 1 77 ? -9.522 -9.556 35.355 1.00 96.12 77 GLY A N 1
ATOM 613 C CA . GLY A 1 77 ? -9.223 -10.886 35.879 1.00 96.12 77 GLY A CA 1
ATOM 614 C C . GLY A 1 77 ? -7.723 -11.137 36.034 1.00 96.12 77 GLY A C 1
ATOM 615 O O . GLY A 1 77 ? -7.299 -11.718 37.030 1.00 96.12 77 GLY A O 1
ATOM 616 N N . PHE A 1 78 ? -6.905 -10.656 35.093 1.00 95.50 78 PHE A N 1
ATOM 617 C CA . PHE A 1 78 ? -5.450 -10.730 35.209 1.00 95.50 78 PHE A CA 1
ATOM 618 C C . PHE A 1 78 ? -4.912 -9.827 36.326 1.00 95.50 78 PHE A C 1
ATOM 620 O O . PHE A 1 78 ? -4.101 -10.275 37.133 1.00 95.50 78 PHE A O 1
ATOM 627 N N . MET A 1 79 ? -5.371 -8.577 36.419 1.00 94.81 79 MET A N 1
ATOM 628 C CA . MET A 1 79 ? -4.927 -7.650 37.468 1.00 94.81 79 MET A CA 1
ATOM 629 C C . MET A 1 79 ? -5.308 -8.136 38.869 1.00 94.81 79 MET A C 1
ATOM 631 O O . MET A 1 79 ? -4.532 -7.968 39.802 1.00 94.81 79 MET A O 1
ATOM 635 N N . ALA A 1 80 ? -6.445 -8.819 39.013 1.00 94.62 80 ALA A N 1
ATOM 636 C CA . ALA A 1 80 ? -6.872 -9.414 40.278 1.00 94.62 80 ALA A CA 1
ATOM 637 C C . ALA A 1 80 ? -5.929 -10.521 40.798 1.00 94.62 80 ALA A C 1
ATOM 639 O O . ALA A 1 80 ? -6.047 -10.932 41.951 1.00 94.62 80 ALA A O 1
ATOM 640 N N . THR A 1 81 ? -4.988 -11.010 39.981 1.00 94.25 81 THR A N 1
ATOM 641 C CA . THR A 1 81 ? -4.012 -12.031 40.401 1.00 94.25 81 THR A CA 1
ATOM 642 C C . THR A 1 81 ? -2.901 -11.489 41.301 1.00 94.25 81 THR A C 1
ATOM 644 O O . THR A 1 81 ? -2.192 -12.282 41.922 1.00 94.25 81 THR A O 1
ATOM 647 N N . TYR A 1 82 ? -2.741 -10.165 41.408 1.00 87.31 82 TYR A N 1
ATOM 648 C CA . TYR A 1 82 ? -1.745 -9.546 42.277 1.00 87.31 82 TYR A CA 1
ATOM 649 C C . TYR A 1 82 ? -2.315 -8.327 43.013 1.00 87.31 82 TYR A C 1
ATOM 651 O O . TYR A 1 82 ? -3.094 -7.550 42.474 1.00 87.31 82 TYR A O 1
ATOM 659 N N . GLY A 1 83 ? -1.915 -8.156 44.273 1.00 80.75 83 GLY A N 1
ATOM 660 C CA . GLY A 1 83 ? -2.233 -6.979 45.084 1.00 80.75 83 GLY A CA 1
ATOM 661 C C . GLY A 1 83 ? -0.982 -6.145 45.344 1.00 80.75 83 GLY A C 1
ATOM 662 O O . GLY A 1 83 ? 0.117 -6.687 45.439 1.00 80.75 83 GLY A O 1
ATOM 663 N N . THR A 1 84 ? -1.137 -4.829 45.489 1.00 74.75 84 THR A N 1
ATOM 664 C CA . THR A 1 84 ? -0.034 -3.899 45.796 1.00 74.75 84 THR A CA 1
ATOM 665 C C . THR A 1 84 ? 0.357 -3.857 47.275 1.00 74.75 84 THR A C 1
ATOM 667 O O . THR A 1 84 ? 1.163 -3.012 47.642 1.00 74.75 84 THR A O 1
ATOM 670 N N . GLY A 1 85 ? -0.163 -4.769 48.104 1.00 64.69 85 GLY A N 1
ATOM 671 C CA . GLY A 1 85 ? 0.207 -4.893 49.514 1.00 64.69 85 GLY A CA 1
ATOM 672 C C . GLY A 1 85 ? 0.002 -3.602 50.309 1.00 64.69 85 GLY A C 1
ATOM 673 O O . GLY A 1 85 ? 0.980 -2.985 50.718 1.00 64.69 85 GLY A O 1
ATOM 674 N N . GLU A 1 86 ? -1.258 -3.235 50.542 1.00 53.84 86 GLU A N 1
ATOM 675 C CA . GLU A 1 86 ? -1.685 -2.436 51.702 1.00 53.84 86 GLU A CA 1
ATOM 676 C C . GLU A 1 86 ? -2.660 -3.267 52.541 1.00 53.84 86 GLU A C 1
ATOM 678 O O . GLU A 1 86 ? -3.468 -4.010 51.931 1.00 53.84 86 GLU A O 1
#